Protein AF-A0A562GGJ5-F1 (afdb_monomer_lite)

Structure (mmCIF, N/CA/C/O backbone):
data_AF-A0A562GGJ5-F1
#
_entry.id   AF-A0A562GGJ5-F1
#
loop_
_atom_site.group_PDB
_atom_site.id
_atom_site.type_symbol
_atom_site.label_atom_id
_atom_site.label_alt_id
_atom_site.label_comp_id
_atom_site.label_asym_id
_atom_site.label_entity_id
_atom_site.label_seq_id
_atom_site.pdbx_PDB_ins_code
_atom_site.Cartn_x
_atom_site.Cartn_y
_atom_site.Cartn_z
_atom_site.occupancy
_atom_site.B_iso_or_equiv
_atom_site.auth_seq_id
_atom_site.auth_comp_id
_atom_site.auth_asym_id
_atom_site.auth_atom_id
_atom_site.pdbx_PDB_model_num
ATOM 1 N N . MET A 1 1 ? 7.852 9.246 -10.901 1.00 57.78 1 MET A N 1
ATOM 2 C CA . MET A 1 1 ? 8.135 7.869 -11.343 1.00 57.78 1 MET A CA 1
ATOM 3 C C . MET A 1 1 ? 6.893 7.045 -11.055 1.00 57.78 1 MET A C 1
ATOM 5 O O . MET A 1 1 ? 6.233 7.332 -10.062 1.00 57.78 1 MET A O 1
ATOM 9 N N . ALA A 1 2 ? 6.507 6.149 -11.963 1.00 72.06 2 ALA A N 1
ATOM 10 C CA . ALA A 1 2 ? 5.375 5.252 -11.738 1.00 72.06 2 ALA A CA 1
ATOM 11 C C . ALA A 1 2 ? 5.790 4.165 -10.741 1.00 72.06 2 ALA A C 1
ATOM 13 O O . ALA A 1 2 ? 6.930 3.711 -10.796 1.00 72.06 2 ALA A O 1
ATOM 14 N N . PHE A 1 3 ? 4.891 3.770 -9.842 1.00 83.81 3 PHE A N 1
ATOM 15 C CA . PHE A 1 3 ? 5.158 2.699 -8.888 1.00 83.81 3 PHE A CA 1
ATOM 16 C C . PHE A 1 3 ? 5.303 1.353 -9.606 1.00 83.81 3 PHE A C 1
ATOM 18 O O . PHE A 1 3 ? 4.424 0.961 -10.384 1.00 83.81 3 PHE A O 1
ATOM 25 N N . THR A 1 4 ? 6.415 0.662 -9.363 1.00 87.19 4 THR A N 1
ATOM 26 C CA . THR A 1 4 ? 6.769 -0.588 -10.044 1.00 87.19 4 THR A CA 1
ATOM 27 C C . THR A 1 4 ? 6.661 -1.809 -9.128 1.00 87.19 4 THR A C 1
ATOM 29 O O . THR A 1 4 ? 6.588 -1.701 -7.905 1.00 87.19 4 THR A O 1
ATOM 32 N N . LEU A 1 5 ? 6.706 -3.008 -9.721 1.00 85.25 5 LEU A N 1
ATOM 33 C CA . LEU A 1 5 ? 6.762 -4.271 -8.970 1.00 85.25 5 LEU A CA 1
ATOM 34 C C . LEU A 1 5 ? 7.985 -4.362 -8.047 1.00 85.25 5 LEU A C 1
ATOM 36 O O . LEU A 1 5 ? 7.918 -5.021 -7.012 1.00 85.25 5 LEU A O 1
ATOM 40 N N . GLN A 1 6 ? 9.095 -3.718 -8.412 1.00 85.81 6 GLN A N 1
ATOM 41 C CA . GLN A 1 6 ? 10.301 -3.695 -7.590 1.00 85.81 6 GLN A CA 1
ATOM 42 C C . GLN A 1 6 ? 10.107 -2.817 -6.348 1.00 85.81 6 GLN A C 1
ATOM 44 O O . GLN A 1 6 ? 10.509 -3.216 -5.257 1.00 85.81 6 GLN A O 1
ATOM 49 N N . ASP A 1 7 ? 9.430 -1.676 -6.496 1.00 86.44 7 ASP A N 1
ATOM 50 C CA . ASP A 1 7 ? 9.079 -0.804 -5.370 1.00 86.44 7 ASP A CA 1
ATOM 51 C C . ASP A 1 7 ? 8.111 -1.514 -4.418 1.00 86.44 7 ASP A C 1
ATOM 53 O O . ASP A 1 7 ? 8.321 -1.530 -3.207 1.00 86.44 7 ASP A O 1
ATOM 57 N N . ALA A 1 8 ? 7.099 -2.191 -4.968 1.00 86.69 8 ALA A N 1
ATOM 58 C CA . ALA A 1 8 ? 6.188 -3.029 -4.195 1.00 86.69 8 ALA A CA 1
ATOM 59 C C . ALA A 1 8 ? 6.923 -4.130 -3.421 1.00 86.69 8 ALA A C 1
ATOM 61 O O . ALA A 1 8 ? 6.661 -4.339 -2.239 1.00 86.69 8 ALA A O 1
ATOM 62 N N . ALA A 1 9 ? 7.879 -4.809 -4.056 1.00 86.25 9 ALA A N 1
ATOM 63 C CA . ALA A 1 9 ? 8.686 -5.821 -3.388 1.00 86.25 9 ALA A CA 1
ATOM 64 C C . ALA A 1 9 ? 9.559 -5.240 -2.265 1.00 86.25 9 ALA A C 1
ATOM 66 O O . ALA A 1 9 ? 9.720 -5.871 -1.219 1.00 86.25 9 ALA A O 1
ATOM 67 N N . ALA A 1 10 ? 10.089 -4.029 -2.450 1.00 87.12 10 ALA A N 1
ATOM 68 C CA . ALA A 1 10 ? 10.841 -3.327 -1.418 1.00 87.12 10 ALA A CA 1
ATOM 69 C C . ALA A 1 10 ? 9.959 -2.966 -0.213 1.00 87.12 10 ALA A C 1
ATOM 71 O O . ALA A 1 10 ? 10.383 -3.165 0.924 1.00 87.12 10 ALA A O 1
ATOM 72 N N . VAL A 1 11 ? 8.724 -2.509 -0.454 1.00 86.81 11 VAL A N 1
ATOM 73 C CA . VAL A 1 11 ? 7.727 -2.231 0.593 1.00 86.81 11 VAL A CA 1
ATOM 74 C C . VAL A 1 11 ? 7.440 -3.488 1.417 1.00 86.81 11 VAL A C 1
ATOM 76 O O . VAL A 1 11 ? 7.538 -3.443 2.641 1.00 86.81 11 VAL A O 1
ATOM 79 N N . TRP A 1 12 ? 7.173 -4.629 0.772 1.00 84.56 12 TRP A N 1
ATOM 80 C CA . TRP A 1 12 ? 6.938 -5.897 1.476 1.00 84.56 12 TRP A CA 1
ATOM 81 C C . TRP A 1 12 ? 8.144 -6.374 2.279 1.00 84.56 12 TRP A C 1
ATOM 83 O O . TRP A 1 12 ? 7.990 -6.831 3.409 1.00 84.56 12 TRP A O 1
ATOM 93 N N . ASN A 1 13 ? 9.350 -6.225 1.731 1.00 84.31 13 ASN A N 1
ATOM 94 C CA . ASN A 1 13 ? 10.577 -6.584 2.433 1.00 84.31 13 ASN A CA 1
ATOM 95 C C . ASN A 1 13 ? 10.819 -5.686 3.659 1.00 84.31 13 ASN A C 1
ATOM 97 O O . ASN A 1 13 ? 11.171 -6.182 4.727 1.00 84.31 13 ASN A O 1
ATOM 101 N N . LYS A 1 14 ? 10.582 -4.375 3.542 1.00 85.81 14 LYS A N 1
ATOM 102 C CA . LYS A 1 14 ? 10.684 -3.454 4.681 1.00 85.81 14 LYS A CA 1
ATOM 103 C C . LYS A 1 14 ? 9.619 -3.716 5.739 1.00 85.81 14 LYS A C 1
ATOM 105 O O . LYS A 1 14 ? 9.938 -3.754 6.919 1.00 85.81 14 LYS A O 1
ATOM 110 N N . LEU A 1 15 ? 8.378 -3.969 5.331 1.00 83.06 15 LEU A N 1
ATOM 111 C CA . LEU A 1 15 ? 7.318 -4.368 6.256 1.00 83.06 15 LEU A CA 1
ATOM 112 C C . LEU A 1 15 ? 7.656 -5.661 6.984 1.00 83.06 15 LEU A C 1
ATOM 114 O O . LEU A 1 15 ? 7.414 -5.760 8.178 1.00 83.06 15 LEU A O 1
ATOM 118 N N . HIS A 1 16 ? 8.238 -6.635 6.289 1.00 79.38 16 HIS A N 1
ATOM 119 C CA . HIS A 1 16 ? 8.717 -7.855 6.919 1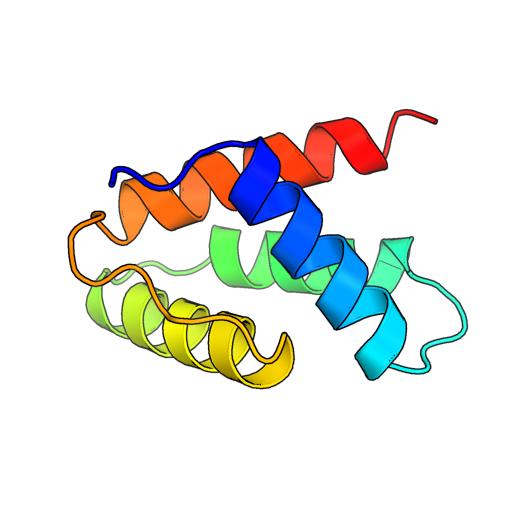.00 79.38 16 HIS A CA 1
ATOM 120 C C . HIS A 1 16 ? 9.783 -7.563 7.984 1.00 79.38 16 HIS A C 1
ATOM 122 O O . HIS A 1 16 ? 9.672 -8.059 9.102 1.00 79.38 16 HIS A O 1
ATOM 128 N N . GLN A 1 17 ? 10.763 -6.713 7.666 1.00 81.38 17 GLN A N 1
ATOM 129 C CA . GLN A 1 17 ? 11.808 -6.309 8.611 1.00 81.38 17 GLN A CA 1
ATOM 130 C C . GLN A 1 17 ? 11.245 -5.532 9.814 1.00 81.38 17 GLN A C 1
ATOM 132 O O . GLN A 1 17 ? 11.688 -5.761 10.937 1.00 81.38 17 GLN A O 1
ATOM 137 N N . ASN A 1 18 ? 10.237 -4.680 9.602 1.00 77.56 18 ASN A N 1
ATOM 138 C CA . ASN A 1 18 ? 9.620 -3.857 10.651 1.00 77.56 18 ASN A CA 1
ATOM 139 C C . ASN A 1 18 ? 8.555 -4.596 11.478 1.00 77.56 18 ASN A C 1
ATOM 141 O O . ASN A 1 18 ? 8.309 -4.234 12.624 1.00 77.56 18 ASN A O 1
ATOM 145 N N . SER A 1 19 ? 7.909 -5.623 10.922 1.00 71.44 19 SER A N 1
ATOM 146 C CA . SER A 1 19 ? 6.800 -6.332 11.572 1.00 71.44 19 SER A CA 1
ATOM 147 C C . SER A 1 19 ? 7.260 -7.203 12.745 1.00 71.44 19 SER A C 1
ATOM 149 O O . SER A 1 19 ? 6.449 -7.538 13.605 1.00 71.44 19 SER A O 1
ATOM 151 N N . GLY A 1 20 ? 8.539 -7.608 12.790 1.00 63.56 20 GLY A N 1
ATOM 152 C CA . GLY A 1 20 ? 9.083 -8.490 13.837 1.00 63.56 20 GLY A CA 1
ATOM 153 C C . GLY A 1 20 ? 8.361 -9.843 13.967 1.00 63.56 20 GLY A C 1
ATOM 154 O O . GLY A 1 20 ? 8.626 -10.602 14.897 1.00 63.56 20 GLY A O 1
ATOM 155 N N . SER A 1 21 ? 7.427 -10.136 13.057 1.00 61.06 21 SER A N 1
ATOM 156 C CA . SER A 1 21 ? 6.515 -11.268 13.131 1.00 61.06 21 SER A CA 1
ATOM 157 C C . SER A 1 21 ? 7.226 -12.561 12.755 1.00 61.06 21 SER A C 1
ATOM 159 O O . SER A 1 21 ? 7.900 -12.643 11.731 1.00 61.06 21 SER A O 1
ATOM 161 N N . THR A 1 22 ? 6.982 -13.613 13.533 1.00 58.34 22 THR A N 1
ATOM 162 C CA . THR A 1 22 ? 7.569 -14.954 13.368 1.00 58.34 22 THR A CA 1
ATOM 163 C C . THR A 1 22 ? 7.167 -15.653 12.055 1.00 58.34 22 THR A C 1
ATOM 165 O O . THR A 1 22 ? 7.720 -16.695 11.715 1.00 58.34 22 THR A O 1
ATOM 168 N N . SER A 1 23 ? 6.196 -15.126 11.296 1.00 68.50 23 SER A N 1
ATOM 169 C CA . SER A 1 23 ? 5.756 -15.695 10.011 1.00 68.50 23 SER A CA 1
ATOM 170 C C . SER A 1 23 ? 5.397 -14.613 8.980 1.00 68.50 23 SER A C 1
ATOM 172 O O . SER A 1 23 ? 4.242 -14.175 8.931 1.00 68.50 23 SER A O 1
ATOM 174 N N . PRO A 1 24 ? 6.361 -14.195 8.132 1.00 66.94 24 PRO A N 1
ATOM 175 C CA . PRO A 1 24 ? 6.155 -13.260 7.019 1.00 66.94 24 PRO A CA 1
ATOM 176 C C . PRO A 1 24 ? 4.940 -13.569 6.149 1.00 66.94 24 PRO A C 1
ATOM 178 O O . PRO A 1 24 ? 4.181 -12.661 5.821 1.00 66.94 24 PRO A O 1
ATOM 181 N N . SER A 1 25 ? 4.731 -14.841 5.809 1.00 71.50 25 SER A N 1
ATOM 182 C CA . SER A 1 25 ? 3.679 -15.272 4.886 1.00 71.50 25 SER A CA 1
ATOM 183 C C . SER A 1 25 ? 2.276 -14.963 5.414 1.00 71.50 25 SER A C 1
ATOM 185 O O . SER A 1 25 ? 1.407 -14.541 4.658 1.00 71.50 25 SER A O 1
ATOM 187 N N . VAL A 1 26 ? 2.062 -15.091 6.728 1.00 74.75 26 VAL A N 1
ATOM 188 C CA . VAL A 1 26 ? 0.764 -14.810 7.365 1.00 74.75 26 VAL A CA 1
ATOM 189 C C . VAL A 1 26 ? 0.497 -13.308 7.406 1.00 74.75 26 VAL A C 1
ATOM 191 O O . VAL A 1 26 ? -0.593 -12.857 7.065 1.00 74.75 26 VAL A O 1
ATOM 194 N N . PHE A 1 27 ? 1.502 -12.518 7.789 1.00 76.81 27 PHE A N 1
ATOM 195 C CA . PHE A 1 27 ? 1.386 -11.062 7.828 1.00 76.81 27 PHE A CA 1
ATOM 196 C C . PHE A 1 27 ? 1.121 -10.480 6.432 1.00 76.81 27 PHE A C 1
ATOM 198 O O . PHE A 1 27 ? 0.203 -9.679 6.249 1.00 76.81 27 PHE A O 1
ATOM 205 N N . MET A 1 28 ? 1.888 -10.934 5.439 1.00 77.94 28 MET A N 1
ATOM 206 C CA . MET A 1 28 ? 1.722 -10.543 4.043 1.00 77.94 28 MET A CA 1
ATOM 207 C C . MET A 1 28 ? 0.366 -10.982 3.484 1.00 77.94 28 MET A C 1
ATOM 209 O O . MET A 1 28 ? -0.312 -10.168 2.866 1.00 77.94 28 MET A O 1
ATOM 213 N N . GLY A 1 29 ? -0.068 -12.220 3.745 1.00 79.06 29 GLY A N 1
ATOM 214 C CA . GLY A 1 29 ? -1.370 -12.732 3.310 1.00 79.06 29 GLY A CA 1
ATOM 215 C C . GLY A 1 29 ? -2.551 -11.964 3.909 1.00 79.06 29 GLY A C 1
ATOM 216 O O . GLY A 1 29 ? -3.488 -11.618 3.191 1.00 79.06 29 GLY A O 1
ATOM 217 N N . ASN A 1 30 ? -2.476 -11.610 5.195 1.00 81.62 30 ASN A N 1
ATOM 218 C CA . ASN A 1 30 ? -3.501 -10.798 5.852 1.00 81.62 30 ASN A CA 1
ATOM 219 C C . ASN A 1 30 ? -3.584 -9.396 5.244 1.00 81.62 30 ASN A C 1
ATOM 221 O O . ASN A 1 30 ? -4.680 -8.935 4.944 1.00 81.62 30 ASN A O 1
ATOM 225 N N . MET A 1 31 ? -2.446 -8.735 4.999 1.00 79.69 31 MET A N 1
ATOM 226 C CA . MET A 1 31 ? -2.448 -7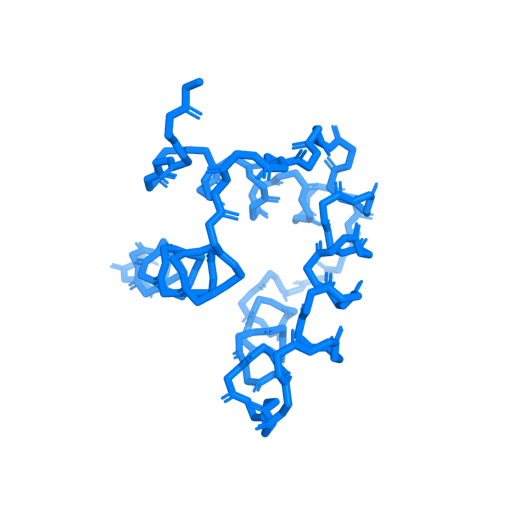.438 4.315 1.00 79.69 31 MET A CA 1
ATOM 227 C C . MET A 1 31 ? -2.929 -7.547 2.863 1.00 79.69 31 MET A C 1
ATOM 229 O O . MET A 1 31 ? -3.617 -6.653 2.384 1.00 79.69 31 MET A O 1
ATOM 233 N N . ALA A 1 32 ? -2.603 -8.634 2.159 1.00 80.94 32 ALA A N 1
ATOM 234 C CA . ALA A 1 32 ? -3.088 -8.882 0.803 1.00 80.94 32 ALA A CA 1
ATOM 235 C C . ALA A 1 32 ? -4.616 -8.963 0.762 1.00 80.94 32 ALA A C 1
ATOM 237 O O . ALA A 1 32 ? -5.245 -8.327 -0.082 1.00 80.94 32 ALA A O 1
ATOM 238 N N . MET A 1 33 ? -5.205 -9.729 1.686 1.00 81.88 33 MET A N 1
ATOM 239 C CA . MET A 1 33 ? -6.655 -9.846 1.810 1.00 81.88 33 MET A CA 1
ATOM 240 C C . MET A 1 33 ? -7.288 -8.515 2.196 1.00 81.88 33 MET A C 1
ATOM 242 O O . MET A 1 33 ? -8.241 -8.103 1.549 1.00 81.88 33 MET A O 1
ATOM 246 N N . ASP A 1 34 ? -6.713 -7.813 3.170 1.00 81.81 34 ASP A N 1
ATOM 247 C CA . ASP A 1 34 ? -7.193 -6.512 3.635 1.00 81.81 34 ASP A CA 1
ATOM 248 C C . ASP A 1 34 ? -7.228 -5.496 2.479 1.00 81.81 34 ASP A C 1
ATOM 250 O O . ASP A 1 34 ? -8.278 -4.948 2.167 1.00 81.81 34 ASP A O 1
ATOM 254 N N . ILE A 1 35 ? -6.128 -5.343 1.728 1.00 81.31 35 ILE A N 1
ATOM 255 C CA . ILE A 1 35 ? -6.065 -4.482 0.528 1.00 81.31 35 ILE A CA 1
ATOM 256 C C . ILE A 1 35 ? -7.026 -4.984 -0.573 1.00 81.31 35 ILE A C 1
ATOM 258 O O . ILE A 1 35 ? -7.608 -4.195 -1.330 1.00 81.31 35 ILE A O 1
ATOM 262 N N . GLY A 1 36 ? -7.178 -6.304 -0.691 1.00 78.06 36 GLY A N 1
ATOM 263 C CA . GLY A 1 36 ? -8.065 -6.989 -1.626 1.00 78.06 36 GLY A CA 1
ATOM 264 C C . GLY A 1 36 ? -9.545 -6.668 -1.412 1.00 78.06 36 GLY A C 1
ATOM 265 O O . GLY A 1 36 ? -10.235 -6.418 -2.403 1.00 78.06 36 GLY A O 1
ATOM 266 N N . ASP A 1 37 ? -9.981 -6.586 -0.156 1.00 81.38 37 ASP A N 1
ATOM 267 C CA . ASP A 1 37 ? -11.388 -6.501 0.261 1.00 81.38 37 ASP A CA 1
ATOM 268 C C . ASP A 1 37 ? -11.957 -5.068 0.290 1.00 81.38 37 ASP A C 1
ATOM 270 O O . ASP A 1 37 ? -13.167 -4.869 0.378 1.00 81.38 37 ASP A O 1
ATOM 274 N N . TYR A 1 38 ? -11.117 -4.032 0.152 1.00 72.75 38 TYR A N 1
ATOM 275 C CA . TYR A 1 38 ? -11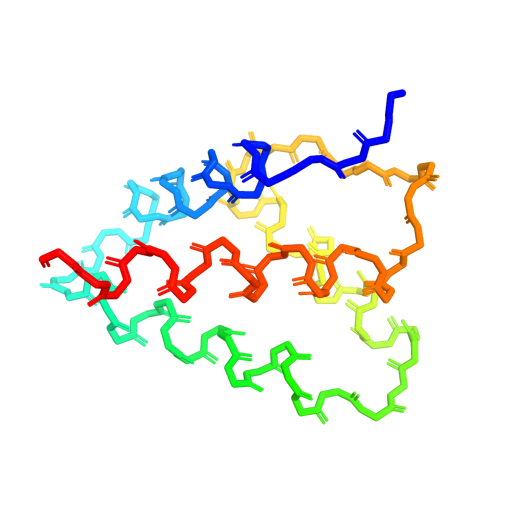.616 -2.650 0.116 1.00 72.75 38 TYR A CA 1
ATOM 276 C C . TYR A 1 38 ? -12.548 -2.390 -1.071 1.00 72.75 38 TYR A C 1
ATOM 278 O O . TYR A 1 38 ? -12.153 -2.503 -2.238 1.00 72.75 38 TYR A O 1
ATOM 286 N N . GLN A 1 39 ? -13.766 -1.954 -0.740 1.00 66.25 39 GLN A N 1
ATOM 287 C CA . GLN A 1 39 ? -14.826 -1.598 -1.686 1.00 66.25 39 GLN A CA 1
ATOM 288 C C . GLN A 1 39 ? -14.735 -0.139 -2.175 1.00 66.25 39 GLN A C 1
ATOM 290 O O . GLN A 1 39 ? -15.216 0.169 -3.265 1.00 66.25 39 GLN A O 1
ATOM 295 N N . SER A 1 40 ? -14.083 0.744 -1.409 1.00 80.50 40 SER A N 1
ATOM 296 C CA . SER A 1 40 ? -13.979 2.184 -1.689 1.00 80.50 40 SER A CA 1
ATOM 297 C C . SER A 1 40 ? -12.544 2.610 -1.997 1.00 80.50 40 SER A C 1
ATOM 299 O O . SER A 1 40 ? -11.602 2.202 -1.316 1.00 80.50 40 SER A O 1
ATOM 301 N N . ASN A 1 41 ? -12.372 3.491 -2.991 1.00 78.81 41 ASN A N 1
ATOM 302 C CA . ASN A 1 41 ? -11.056 4.032 -3.358 1.00 78.81 41 ASN A CA 1
ATOM 303 C C . ASN A 1 41 ? -10.422 4.874 -2.238 1.00 78.81 41 ASN A C 1
ATOM 305 O O . ASN A 1 41 ? -9.210 4.814 -2.071 1.00 78.81 41 ASN A O 1
ATOM 309 N N . GLU A 1 42 ? -11.213 5.629 -1.471 1.00 82.12 42 GLU A N 1
ATOM 310 C CA . GLU A 1 42 ? -10.703 6.479 -0.382 1.00 82.12 42 GLU A CA 1
ATOM 311 C C . GLU A 1 42 ? -10.162 5.652 0.789 1.00 82.12 42 GLU A C 1
ATOM 313 O O . GLU A 1 42 ? -9.058 5.903 1.276 1.00 82.12 42 GLU A O 1
ATOM 318 N N . ASP A 1 43 ? -10.900 4.619 1.204 1.00 83.38 43 ASP A N 1
ATOM 319 C CA . ASP A 1 43 ? -10.456 3.700 2.255 1.00 83.38 43 ASP A CA 1
ATOM 320 C C . ASP A 1 43 ? -9.214 2.918 1.820 1.00 83.38 43 ASP A C 1
ATOM 322 O O . ASP A 1 43 ? -8.256 2.787 2.587 1.00 83.38 43 ASP A O 1
ATOM 326 N N . LEU A 1 44 ? -9.197 2.467 0.559 1.00 85.06 44 LEU A N 1
ATOM 327 C CA . LEU A 1 44 ? -8.036 1.826 -0.044 1.00 85.06 44 LEU A CA 1
ATOM 328 C C . LEU A 1 44 ? -6.821 2.761 -0.032 1.00 85.06 44 LEU A C 1
ATOM 330 O O . LEU A 1 44 ? -5.726 2.345 0.342 1.00 8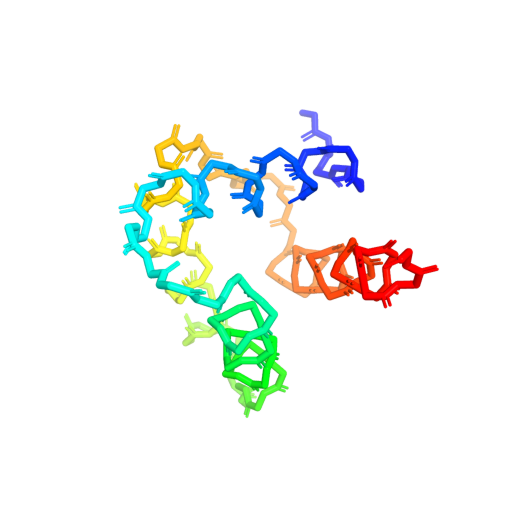5.06 44 LEU A O 1
ATOM 334 N N . GLU A 1 45 ? -6.992 4.024 -0.422 1.00 86.19 45 GLU A N 1
ATOM 335 C CA . GLU A 1 45 ? -5.904 4.998 -0.431 1.00 86.19 45 GLU A CA 1
ATOM 336 C C . GLU A 1 45 ? -5.362 5.244 0.979 1.00 86.19 45 GLU A C 1
ATOM 338 O O . GLU A 1 45 ? -4.146 5.208 1.185 1.00 86.19 45 GLU A O 1
ATOM 343 N N . ARG A 1 46 ? -6.248 5.412 1.970 1.00 86.81 46 ARG A N 1
ATOM 344 C CA . ARG A 1 46 ? -5.851 5.567 3.373 1.00 86.81 46 ARG A CA 1
ATOM 345 C C . ARG A 1 46 ? -5.043 4.366 3.848 1.00 86.81 46 ARG A C 1
ATOM 347 O O . ARG A 1 46 ? -3.984 4.545 4.451 1.00 86.81 46 ARG A O 1
ATOM 354 N N . ARG A 1 47 ? -5.494 3.150 3.531 1.00 85.69 47 ARG A N 1
ATOM 355 C CA . ARG A 1 47 ? -4.795 1.931 3.939 1.00 85.69 47 ARG A CA 1
ATOM 356 C C . ARG A 1 47 ? -3.439 1.778 3.270 1.00 85.69 47 ARG A C 1
ATOM 358 O O . ARG A 1 47 ? -2.462 1.430 3.929 1.00 85.69 47 ARG A O 1
ATOM 365 N N . LEU A 1 48 ? -3.355 2.076 1.977 1.00 86.88 48 LEU A N 1
ATOM 366 C CA . LEU A 1 48 ? -2.080 2.076 1.273 1.00 86.88 48 LEU A CA 1
ATOM 367 C C . LEU A 1 48 ? -1.127 3.094 1.917 1.00 86.88 48 LEU A C 1
ATOM 369 O O . LEU A 1 48 ? 0.017 2.758 2.194 1.00 86.88 48 LEU A O 1
ATOM 373 N N . ARG A 1 49 ? -1.583 4.303 2.257 1.00 88.06 49 ARG A N 1
ATOM 374 C CA . ARG A 1 49 ? -0.743 5.296 2.950 1.00 88.06 49 ARG A CA 1
ATOM 375 C C . ARG A 1 49 ? -0.232 4.793 4.304 1.00 88.06 49 ARG A C 1
ATOM 377 O O . ARG A 1 49 ? 0.947 4.974 4.603 1.00 88.06 49 ARG A O 1
ATOM 384 N N . GLU A 1 50 ? -1.076 4.133 5.097 1.00 87.62 50 GLU A N 1
ATOM 385 C CA . GLU A 1 50 ? -0.663 3.487 6.354 1.00 87.62 50 GLU A CA 1
ATOM 386 C C . GLU A 1 50 ? 0.414 2.422 6.122 1.00 87.62 50 GLU A C 1
ATOM 388 O O . GLU A 1 50 ? 1.412 2.382 6.840 1.00 87.62 50 GLU A O 1
ATOM 393 N N . LEU A 1 51 ? 0.244 1.597 5.089 1.00 85.50 51 LEU A N 1
ATOM 394 C CA . LEU A 1 51 ? 1.163 0.519 4.742 1.00 85.50 51 LEU A CA 1
ATOM 395 C C . LEU A 1 51 ? 2.532 1.052 4.306 1.00 85.50 51 LEU A C 1
ATOM 397 O O . LEU A 1 51 ? 3.558 0.597 4.804 1.00 85.50 51 LEU A O 1
ATOM 401 N N . PHE A 1 52 ? 2.565 2.058 3.432 1.00 87.81 52 PHE A N 1
ATOM 402 C CA . PHE A 1 52 ? 3.813 2.711 3.025 1.00 87.81 52 PHE A CA 1
ATOM 403 C C . PHE A 1 52 ? 4.503 3.410 4.202 1.00 87.81 52 PHE A C 1
ATOM 405 O O . PHE A 1 52 ? 5.724 3.335 4.332 1.00 87.81 52 PHE A O 1
ATOM 412 N N . LYS A 1 53 ? 3.728 4.018 5.109 1.00 88.00 53 LYS A N 1
ATOM 413 C CA . LYS A 1 53 ? 4.258 4.611 6.341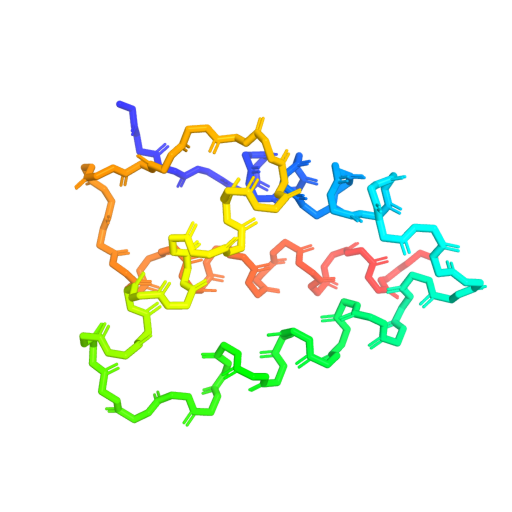 1.00 88.00 53 LYS A CA 1
ATOM 414 C C . LYS A 1 53 ? 4.875 3.557 7.262 1.00 88.00 53 LYS A C 1
ATOM 416 O O . LYS A 1 53 ?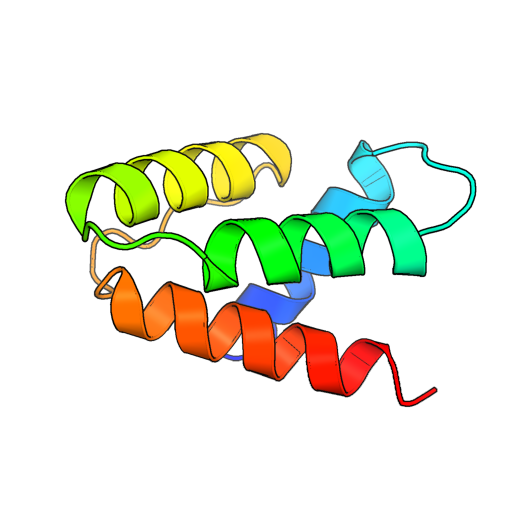 5.966 3.780 7.772 1.00 88.00 53 LYS A O 1
ATOM 421 N N . ALA A 1 54 ? 4.217 2.413 7.447 1.00 85.25 54 ALA A N 1
ATOM 422 C CA . ALA A 1 54 ? 4.744 1.296 8.234 1.00 85.25 54 ALA A CA 1
ATOM 423 C C . ALA A 1 54 ? 6.002 0.675 7.601 1.00 85.25 54 ALA A C 1
ATOM 425 O O . ALA A 1 54 ? 6.909 0.235 8.307 1.00 85.25 54 ALA A O 1
ATOM 426 N N . ALA A 1 55 ? 6.075 0.686 6.270 1.00 83.69 55 ALA A N 1
ATOM 427 C CA . ALA A 1 55 ? 7.255 0.286 5.519 1.00 83.69 55 ALA A CA 1
ATOM 428 C C . ALA A 1 55 ? 8.381 1.333 5.553 1.00 83.69 55 ALA A C 1
ATOM 430 O O . ALA A 1 55 ? 9.459 1.054 5.043 1.00 83.69 55 ALA A O 1
ATOM 431 N N . GLU A 1 56 ? 8.149 2.541 6.078 1.00 86.00 56 GLU A N 1
ATOM 432 C CA . GLU A 1 56 ? 9.082 3.672 5.970 1.00 86.00 56 GLU A CA 1
ATOM 433 C C . GLU A 1 56 ? 9.532 3.906 4.513 1.00 86.00 56 GLU A C 1
ATOM 435 O O . GLU A 1 56 ? 10.725 4.013 4.192 1.00 86.00 56 GLU A O 1
ATOM 440 N N . VAL A 1 57 ? 8.555 3.910 3.602 1.00 84.56 57 VAL A N 1
ATOM 441 C CA . VAL A 1 57 ? 8.720 4.202 2.173 1.00 84.56 57 VAL A CA 1
ATOM 442 C C . VAL A 1 57 ? 7.828 5.382 1.804 1.00 84.56 57 VAL A C 1
ATOM 444 O O . VAL A 1 57 ? 6.719 5.526 2.318 1.00 84.56 57 VAL A O 1
ATOM 447 N N . GLU A 1 58 ? 8.305 6.237 0.901 1.00 85.69 58 GLU A N 1
ATOM 448 C CA . GLU A 1 58 ? 7.516 7.355 0.388 1.00 85.69 58 GLU A CA 1
ATOM 449 C C . GLU A 1 58 ? 6.281 6.848 -0.367 1.00 85.69 58 GLU A C 1
ATOM 451 O O . GLU A 1 58 ? 6.374 5.964 -1.223 1.00 85.69 58 GLU A O 1
ATOM 456 N N . TYR A 1 59 ? 5.115 7.414 -0.048 1.00 84.06 59 TYR A N 1
ATOM 457 C CA . TYR A 1 59 ? 3.880 7.074 -0.737 1.00 84.06 59 TYR A CA 1
ATOM 458 C C . TYR A 1 59 ? 3.859 7.715 -2.136 1.00 84.06 59 TYR A C 1
ATOM 460 O O . TYR A 1 59 ? 3.949 8.940 -2.253 1.00 84.06 59 TYR A O 1
ATOM 468 N N . PRO A 1 60 ? 3.715 6.931 -3.215 1.00 84.12 60 PRO A N 1
ATOM 469 C CA . PRO A 1 60 ? 3.761 7.443 -4.578 1.00 84.12 60 PRO A CA 1
ATOM 470 C C . PRO A 1 60 ? 2.443 8.135 -4.961 1.00 84.12 60 PRO A C 1
ATOM 472 O O . PRO A 1 60 ? 1.607 7.552 -5.647 1.00 84.12 60 PRO A O 1
ATOM 475 N N . GLU A 1 61 ? 2.290 9.416 -4.609 1.00 78.81 61 GLU A N 1
ATOM 476 C CA . GLU A 1 61 ? 1.072 10.212 -4.886 1.00 78.81 61 GLU A CA 1
ATOM 477 C C . GLU A 1 61 ? 0.715 10.320 -6.378 1.00 78.81 61 GLU A C 1
ATOM 479 O O . GLU A 1 61 ? -0.421 10.597 -6.746 1.00 78.81 61 GLU A O 1
ATOM 484 N N . LYS A 1 62 ? 1.689 10.081 -7.262 1.00 78.06 62 LYS A N 1
ATOM 485 C CA . LYS A 1 62 ? 1.493 10.084 -8.721 1.00 78.06 62 LYS A CA 1
ATOM 486 C C . LYS A 1 62 ? 0.869 8.792 -9.259 1.00 78.06 62 LYS A C 1
ATOM 488 O O . LYS A 1 62 ? 0.577 8.724 -10.450 1.00 78.06 62 LYS A O 1
ATOM 493 N N . SER A 1 63 ? 0.733 7.756 -8.434 1.00 79.88 63 SER A N 1
ATOM 494 C CA . SER A 1 63 ? 0.192 6.455 -8.832 1.00 79.88 63 SER A CA 1
ATOM 495 C C . SER A 1 63 ? -1.220 6.282 -8.283 1.00 79.88 63 SER A C 1
ATOM 497 O O . SER A 1 63 ? -1.466 6.520 -7.107 1.00 79.88 63 SER A O 1
ATOM 499 N N . HIS A 1 64 ? -2.150 5.821 -9.121 1.00 85.00 64 HIS A N 1
ATOM 500 C CA . HIS A 1 64 ? -3.522 5.554 -8.687 1.00 85.00 64 HIS A CA 1
ATOM 501 C C . HIS A 1 64 ? -3.570 4.444 -7.627 1.00 85.00 64 HIS A C 1
ATOM 503 O O . HIS A 1 64 ? -2.900 3.422 -7.780 1.00 85.00 64 HIS A O 1
ATOM 509 N N . ALA A 1 65 ? -4.433 4.585 -6.615 1.00 84.31 65 ALA A N 1
ATOM 510 C CA . ALA A 1 65 ? -4.615 3.591 -5.550 1.00 84.31 65 ALA A CA 1
ATOM 511 C C . ALA A 1 65 ? -4.880 2.169 -6.091 1.00 84.31 65 ALA A C 1
ATOM 513 O O . ALA A 1 65 ? -4.302 1.199 -5.610 1.00 84.31 65 ALA A O 1
ATOM 514 N N . MET A 1 66 ? -5.668 2.045 -7.164 1.00 84.06 66 MET A N 1
ATOM 515 C CA . MET A 1 66 ? -5.894 0.782 -7.886 1.00 84.06 66 MET A CA 1
ATOM 516 C C . MET A 1 66 ? -4.614 0.187 -8.496 1.00 84.06 66 MET A C 1
ATOM 518 O O . MET A 1 66 ? -4.388 -1.021 -8.412 1.00 84.06 66 MET A O 1
ATOM 522 N N . HIS A 1 67 ? -3.751 1.022 -9.083 1.00 87.19 67 HIS A N 1
ATOM 523 C CA . HIS A 1 67 ? -2.455 0.590 -9.621 1.00 87.19 67 HIS A CA 1
ATOM 524 C C . HIS A 1 67 ? -1.520 0.131 -8.499 1.00 87.19 67 HIS A C 1
ATOM 526 O O . HIS A 1 67 ? -0.865 -0.900 -8.613 1.00 87.19 67 HIS A O 1
ATOM 532 N N . LEU A 1 68 ? -1.504 0.852 -7.376 1.00 86.38 68 LEU A N 1
ATOM 533 C CA . LEU A 1 68 ? -0.734 0.472 -6.192 1.00 86.38 68 LEU A CA 1
ATOM 534 C C . LEU A 1 68 ? -1.212 -0.856 -5.608 1.00 86.38 68 LEU A C 1
ATOM 536 O O . LEU A 1 68 ? -0.395 -1.748 -5.401 1.00 86.38 68 LEU A O 1
ATOM 540 N N . LYS A 1 69 ? -2.527 -1.017 -5.426 1.00 87.00 69 LYS A N 1
ATOM 541 C CA . LYS A 1 69 ? -3.164 -2.265 -4.984 1.00 87.00 69 LYS A CA 1
ATOM 542 C C . LYS A 1 69 ? -2.755 -3.438 -5.866 1.00 87.00 69 LYS A C 1
ATOM 544 O O . LYS A 1 69 ? -2.207 -4.419 -5.373 1.00 87.00 69 LYS A O 1
ATOM 549 N N . THR A 1 70 ? -2.992 -3.334 -7.169 1.00 87.56 70 THR A N 1
ATOM 550 C CA . THR A 1 70 ? -2.700 -4.421 -8.116 1.00 87.56 70 THR A CA 1
ATOM 551 C C . THR A 1 70 ? -1.210 -4.753 -8.166 1.00 87.56 70 THR A C 1
ATOM 553 O O . THR A 1 70 ? -0.849 -5.927 -8.143 1.00 87.56 70 THR A O 1
ATOM 556 N N . THR A 1 71 ? -0.336 -3.745 -8.142 1.00 89.38 71 THR A N 1
ATOM 557 C CA . THR A 1 71 ? 1.121 -3.943 -8.141 1.00 89.38 71 THR A CA 1
ATOM 558 C C . THR A 1 71 ? 1.618 -4.571 -6.834 1.00 89.38 71 THR A C 1
ATOM 560 O O . THR A 1 71 ? 2.462 -5.465 -6.872 1.00 89.38 71 THR A O 1
ATOM 563 N N . LEU A 1 72 ? 1.079 -4.162 -5.679 1.00 86.62 72 LEU A N 1
ATOM 564 C CA . LEU A 1 72 ? 1.407 -4.747 -4.374 1.00 86.62 72 LEU A CA 1
ATOM 565 C C . LEU A 1 72 ? 0.981 -6.212 -4.279 1.00 86.62 72 LEU A C 1
ATOM 567 O O . LEU A 1 72 ? 1.779 -7.038 -3.839 1.00 86.62 72 LEU A O 1
ATOM 571 N N . LEU A 1 73 ? -0.234 -6.536 -4.727 1.00 85.75 73 LEU A N 1
ATOM 572 C CA . LEU A 1 73 ? -0.739 -7.910 -4.764 1.00 85.75 73 LEU A CA 1
ATOM 573 C C . LEU A 1 73 ? 0.084 -8.783 -5.719 1.00 85.75 73 LEU A C 1
ATOM 575 O O . LEU A 1 73 ? 0.487 -9.884 -5.358 1.00 85.75 73 LEU A O 1
ATOM 579 N N . ALA A 1 74 ? 0.412 -8.270 -6.907 1.00 86.88 74 ALA A N 1
ATOM 580 C CA . ALA A 1 74 ? 1.244 -8.985 -7.869 1.00 86.88 74 ALA A CA 1
ATOM 581 C C . ALA A 1 74 ? 2.673 -9.230 -7.352 1.00 86.88 74 ALA A C 1
ATOM 583 O O . ALA A 1 74 ? 3.262 -10.275 -7.634 1.00 86.88 74 ALA A O 1
ATOM 584 N N . ALA A 1 75 ? 3.236 -8.287 -6.589 1.00 86.25 75 ALA A N 1
ATOM 585 C CA . ALA A 1 75 ? 4.518 -8.486 -5.926 1.00 86.25 75 ALA A CA 1
ATOM 586 C C . ALA A 1 75 ? 4.428 -9.603 -4.875 1.00 86.25 75 ALA A C 1
ATOM 588 O O . ALA A 1 75 ? 5.271 -10.495 -4.889 1.00 86.25 75 ALA A O 1
ATOM 589 N N . LEU A 1 76 ? 3.385 -9.618 -4.037 1.00 79.62 76 LEU A N 1
ATOM 590 C CA . LEU A 1 76 ? 3.162 -10.676 -3.043 1.00 79.62 76 LEU A CA 1
ATOM 591 C C . LEU A 1 76 ? 3.023 -12.066 -3.649 1.00 79.62 76 LEU A C 1
ATOM 593 O O . LEU A 1 76 ? 3.653 -13.001 -3.165 1.00 79.62 76 LEU A O 1
ATOM 597 N N . SER A 1 77 ? 2.256 -12.208 -4.733 1.00 79.25 77 SER A N 1
ATOM 598 C CA . SER A 1 77 ? 2.100 -13.501 -5.410 1.00 79.25 77 SER A CA 1
ATOM 599 C C . SER A 1 77 ? 3.436 -14.084 -5.886 1.00 79.25 77 SER A C 1
ATOM 601 O O . SER A 1 77 ? 3.553 -15.296 -6.032 1.00 79.25 77 SER A O 1
ATOM 603 N N . ARG A 1 78 ? 4.453 -13.237 -6.107 1.00 74.12 78 ARG A N 1
ATOM 604 C CA . ARG A 1 78 ? 5.822 -13.657 -6.443 1.00 74.12 78 ARG A CA 1
ATOM 605 C C . ARG A 1 78 ? 6.690 -13.981 -5.224 1.00 74.12 78 ARG A C 1
ATOM 607 O O . ARG A 1 78 ? 7.696 -14.665 -5.390 1.00 74.12 78 ARG A O 1
ATOM 614 N N . PHE A 1 79 ? 6.346 -13.483 -4.036 1.00 67.19 79 PHE A N 1
ATOM 615 C CA . PHE A 1 79 ? 7.023 -13.851 -2.786 1.00 67.19 79 PHE A CA 1
ATOM 616 C C . PHE A 1 79 ? 6.564 -15.213 -2.265 1.00 67.19 79 PHE A C 1
ATOM 618 O O . PHE A 1 79 ? 7.383 -15.939 -1.717 1.00 67.19 79 PHE A O 1
ATOM 625 N N . ASP A 1 80 ? 5.298 -15.574 -2.480 1.00 56.81 80 ASP A N 1
ATOM 626 C CA . ASP A 1 80 ? 4.724 -16.852 -2.029 1.00 56.81 80 ASP A CA 1
ATOM 627 C C . ASP A 1 80 ? 5.241 -18.071 -2.828 1.00 56.81 80 ASP A C 1
ATOM 629 O O . ASP A 1 80 ? 5.130 -19.210 -2.395 1.00 56.81 80 ASP A O 1
ATOM 633 N N . THR A 1 81 ? 5.853 -17.848 -3.998 1.00 50.03 81 THR A N 1
ATOM 634 C CA . THR A 1 81 ? 6.289 -18.915 -4.921 1.00 50.03 81 THR A CA 1
ATOM 635 C C . THR A 1 81 ? 7.699 -19.481 -4.665 1.00 50.03 81 THR A C 1
ATOM 637 O O . THR A 1 81 ? 8.230 -20.158 -5.548 1.00 50.03 81 THR A O 1
ATOM 640 N N . LYS A 1 82 ? 8.338 -19.211 -3.517 1.00 42.31 82 LYS A N 1
ATOM 641 C CA . LYS A 1 82 ? 9.701 -19.693 -3.208 1.00 42.31 82 LYS A CA 1
ATOM 642 C C . LYS A 1 82 ? 9.789 -20.572 -1.972 1.00 42.31 82 LYS A C 1
ATOM 644 O O . LYS A 1 82 ? 9.208 -20.192 -0.937 1.00 42.31 82 LYS A O 1
#

Secondary structure (DSSP, 8-state):
----HHHHHHHHHHHHHHH--S-HHHHHHHHHHHHHH--SHHHHHHHHHHHHHHTT----TTS-HHHHHHHHHHHHHHHTT-

Sequence (82 aa):
MAFTLQDAAAVWNKLHQNSGSTSPSVFMGNMAMDIGDYQSNEDLERRLRELFKAAEVEYPEKSHAMHLKTTLLAALSRFDTK

pLDDT: mean 79.82, std 9.28, range [42.31, 89.38]

Foldseek 3Di:
DEDALVNLLLLLVLLVVLVPDPDSLVVLVVLLVVLVPDPDQVVLLVSQVVSCVSSVHDDPPVYRSVRSSVSNNVSSVVVVPD

Radius of gyration: 11.71 Å; chains: 1; bounding box: 27×30×26 Å